Protein AF-A0A3S4LSM9-F1 (afdb_monomer)

pLDDT: mean 81.85, std 16.8, range [32.78, 98.19]

InterPro domains:
  IPR003382 Flavoprotein [PF02441] (2-52)
  IPR036551 Flavin prenyltransferase-like [G3DSA:3.40.50.1950] (1-65)
  IPR036551 Flavin prenyltransferase-like [SSF52507] (1-53)

Structure (mmCIF, N/CA/C/O backbone):
data_AF-A0A3S4LSM9-F1
#
_entry.id   AF-A0A3S4LSM9-F1
#
loop_
_atom_site.group_PDB
_atom_site.id
_atom_site.type_symbol
_atom_site.label_atom_id
_atom_site.label_alt_id
_atom_site.label_comp_id
_atom_site.label_asym_id
_atom_site.label_entity_id
_atom_site.label_seq_id
_atom_site.pdbx_PDB_ins_code
_atom_site.Cartn_x
_atom_site.Cartn_y
_atom_site.Cartn_z
_atom_site.occupancy
_atom_site.B_iso_or_equiv
_atom_site.auth_seq_id
_atom_site.auth_comp_id
_atom_site.auth_asym_id
_atom_site.auth_atom_id
_atom_site.pdbx_PDB_model_num
ATOM 1 N N . MET A 1 1 ? -13.090 -4.213 -1.946 1.00 86.06 1 MET A N 1
ATOM 2 C CA . MET A 1 1 ? -11.611 -4.144 -1.955 1.00 86.06 1 MET A CA 1
ATOM 3 C C . MET A 1 1 ? -11.205 -2.681 -1.990 1.00 86.06 1 MET A C 1
ATOM 5 O O . MET A 1 1 ? -11.894 -1.918 -2.652 1.00 86.06 1 MET A O 1
ATOM 9 N N . LEU A 1 2 ? -10.126 -2.304 -1.303 1.00 93.25 2 LEU A N 1
ATOM 10 C CA . LEU A 1 2 ? -9.553 -0.955 -1.326 1.00 93.25 2 LEU A CA 1
ATOM 11 C C . LEU A 1 2 ? -8.048 -1.010 -1.608 1.00 93.25 2 LEU A C 1
ATOM 13 O O . LEU A 1 2 ? -7.365 -1.907 -1.118 1.00 93.25 2 LEU A O 1
ATOM 17 N N . VAL A 1 3 ? -7.547 -0.027 -2.360 1.00 93.56 3 VAL A N 1
ATOM 18 C CA . VAL A 1 3 ? -6.130 0.130 -2.736 1.00 93.56 3 VAL A CA 1
ATOM 19 C C . VAL A 1 3 ? -5.589 1.413 -2.086 1.00 93.56 3 VAL A C 1
ATOM 21 O O . VAL A 1 3 ? -5.546 2.458 -2.734 1.00 93.56 3 VAL A O 1
ATOM 24 N N . PRO A 1 4 ? -5.269 1.401 -0.777 1.00 94.25 4 PRO A N 1
ATOM 25 C CA . PRO A 1 4 ? -4.835 2.602 -0.066 1.00 94.25 4 PRO A CA 1
ATOM 26 C C . PRO A 1 4 ? -3.418 3.008 -0.489 1.00 94.25 4 PRO A C 1
ATOM 28 O O . PRO A 1 4 ? -2.512 2.177 -0.491 1.00 94.25 4 PRO A O 1
ATOM 31 N N . ARG A 1 5 ? -3.216 4.290 -0.810 1.00 95.12 5 ARG A N 1
ATOM 32 C CA . ARG A 1 5 ? -1.917 4.863 -1.193 1.00 95.12 5 ARG A CA 1
ATOM 33 C C . ARG A 1 5 ? -1.596 6.040 -0.277 1.00 95.12 5 ARG A C 1
ATOM 35 O O . ARG A 1 5 ? -2.021 7.155 -0.546 1.00 95.12 5 ARG A O 1
ATOM 42 N N . GLU A 1 6 ? -0.826 5.784 0.775 1.00 95.25 6 GLU A N 1
ATOM 43 C CA . GLU A 1 6 ? -0.326 6.807 1.701 1.00 95.25 6 GLU A CA 1
ATOM 44 C C . GLU A 1 6 ? 1.004 6.357 2.326 1.00 95.25 6 GLU A C 1
ATOM 46 O O . GLU A 1 6 ? 1.234 5.156 2.482 1.00 95.25 6 GLU A O 1
ATOM 51 N N . MET A 1 7 ? 1.885 7.300 2.664 1.00 91.69 7 MET A N 1
ATOM 52 C CA . MET A 1 7 ? 3.154 7.048 3.344 1.00 91.69 7 MET A CA 1
ATOM 53 C C . MET A 1 7 ? 3.660 8.326 4.046 1.00 91.69 7 MET A C 1
ATOM 55 O O . MET A 1 7 ? 3.897 9.321 3.361 1.00 91.69 7 MET A O 1
ATOM 59 N N . PRO A 1 8 ? 3.935 8.301 5.368 1.00 93.38 8 PRO A N 1
ATOM 60 C CA . PRO A 1 8 ? 3.795 7.185 6.308 1.00 93.38 8 PRO A CA 1
ATOM 61 C C . PRO A 1 8 ? 2.340 6.931 6.734 1.00 93.38 8 PRO A C 1
ATOM 63 O O . PRO A 1 8 ? 1.474 7.800 6.660 1.00 93.38 8 PRO A O 1
ATOM 66 N N . LEU A 1 9 ? 2.062 5.722 7.224 1.00 96.38 9 LEU A N 1
ATOM 67 C CA . LEU A 1 9 ? 0.741 5.381 7.749 1.00 96.38 9 LEU A CA 1
ATOM 68 C C . LEU A 1 9 ? 0.607 5.854 9.200 1.00 96.38 9 LEU A C 1
ATOM 70 O O . LEU A 1 9 ? 1.363 5.424 10.069 1.00 96.38 9 LEU A O 1
ATOM 74 N N . SER A 1 10 ? -0.372 6.722 9.461 1.00 97.19 10 SER A N 1
ATOM 75 C CA . SER A 1 10 ? -0.766 7.098 10.817 1.00 97.19 10 SER A CA 1
ATOM 76 C C . SER A 1 10 ? -1.544 5.963 11.493 1.00 97.19 10 SER A C 1
ATOM 78 O O . SER A 1 10 ? -2.110 5.094 10.822 1.00 97.19 10 SER A O 1
ATOM 80 N N . THR A 1 11 ? -1.642 6.000 12.824 1.00 97.94 11 THR A N 1
ATOM 81 C CA . THR A 1 11 ? -2.482 5.064 13.591 1.00 97.94 11 THR A CA 1
ATOM 82 C C . THR A 1 11 ? -3.932 5.071 13.102 1.00 97.94 11 THR A C 1
ATOM 84 O O . THR A 1 11 ? -4.524 4.008 12.948 1.00 97.94 11 THR A O 1
ATOM 87 N N . ILE A 1 12 ? -4.465 6.244 12.736 1.00 97.44 12 ILE A N 1
ATOM 88 C CA . ILE A 1 12 ? -5.826 6.393 12.196 1.00 97.44 12 ILE A CA 1
ATOM 89 C C . ILE A 1 12 ? -5.985 5.601 10.891 1.00 97.44 12 ILE A C 1
ATOM 91 O O . ILE A 1 12 ? -6.992 4.922 10.691 1.00 97.44 12 ILE A O 1
ATOM 95 N N . HIS A 1 13 ? -4.987 5.644 9.999 1.00 97.00 13 HIS A N 1
ATOM 96 C CA . HIS A 1 13 ? -5.024 4.854 8.765 1.00 97.00 13 HIS A CA 1
ATOM 97 C C . HIS A 1 13 ? -5.077 3.357 9.088 1.00 97.00 13 HIS A C 1
ATOM 99 O O . HIS A 1 13 ? -5.901 2.637 8.531 1.00 97.00 13 HIS A O 1
ATOM 105 N N . LEU A 1 14 ? -4.234 2.889 10.010 1.00 97.12 14 LEU A N 1
ATOM 106 C CA . LEU A 1 14 ? -4.156 1.476 10.384 1.00 97.12 14 LEU A CA 1
ATOM 107 C C . LEU A 1 14 ? -5.442 0.973 11.053 1.00 97.12 14 LEU A C 1
ATOM 109 O O . LEU A 1 14 ? -5.918 -0.104 10.699 1.00 97.12 14 LEU A O 1
ATOM 113 N N . GLU A 1 15 ? -6.033 1.748 11.964 1.00 98.06 15 GLU A N 1
ATOM 114 C CA . GLU A 1 15 ? -7.294 1.403 12.636 1.00 98.06 15 GLU A CA 1
ATOM 115 C C . GLU A 1 15 ? -8.451 1.279 11.640 1.00 98.06 15 GLU A C 1
ATOM 117 O O . GLU A 1 15 ? -9.171 0.276 11.648 1.00 98.06 15 GLU A O 1
ATOM 122 N N . ASN A 1 16 ? -8.574 2.237 10.718 1.00 97.31 16 ASN A N 1
ATOM 123 C CA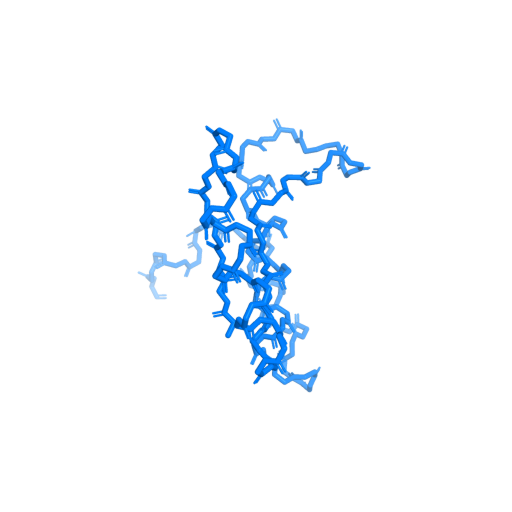 . ASN A 1 16 ? -9.597 2.204 9.675 1.00 97.31 16 ASN A CA 1
ATOM 124 C C . ASN A 1 16 ? -9.402 1.012 8.728 1.00 97.31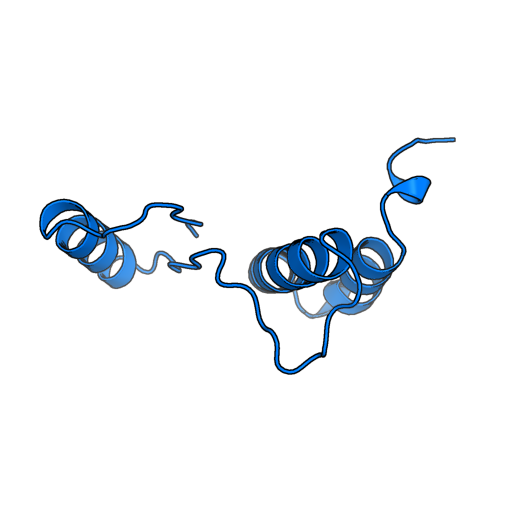 16 ASN A C 1
ATOM 126 O O . ASN A 1 16 ? -10.355 0.296 8.415 1.00 97.31 16 ASN A O 1
ATOM 130 N N . MET A 1 17 ? -8.164 0.754 8.297 1.00 97.44 17 MET A N 1
ATOM 131 C CA . MET A 1 17 ? -7.857 -0.392 7.437 1.00 97.44 17 MET A CA 1
ATOM 132 C C . MET A 1 17 ? -8.108 -1.728 8.147 1.00 97.44 17 MET A C 1
ATOM 134 O O . MET A 1 17 ? -8.610 -2.664 7.525 1.00 97.44 17 MET A O 1
ATOM 138 N N . LEU A 1 18 ? -7.812 -1.824 9.447 1.00 97.62 18 LEU A N 1
ATOM 139 C CA . LEU A 1 18 ? -8.090 -3.011 10.253 1.00 97.62 18 LEU A CA 1
ATOM 140 C C . LEU A 1 18 ? -9.596 -3.244 10.413 1.00 97.62 18 LEU A C 1
ATOM 142 O O . LEU A 1 18 ? -10.053 -4.378 10.261 1.00 97.62 18 LEU A O 1
ATOM 146 N N . ALA A 1 19 ? -10.367 -2.192 10.697 1.00 98.19 19 ALA A N 1
ATOM 147 C CA . ALA A 1 19 ? -11.820 -2.277 10.817 1.00 98.19 19 ALA A CA 1
ATOM 148 C C . ALA A 1 19 ? -12.456 -2.793 9.517 1.00 98.19 19 ALA A C 1
ATOM 150 O O . ALA A 1 19 ? -13.239 -3.741 9.548 1.00 98.19 19 ALA A O 1
ATOM 151 N N . LEU A 1 20 ? -12.049 -2.241 8.372 1.00 97.31 20 LEU A N 1
ATOM 152 C CA . LEU A 1 20 ? -12.529 -2.664 7.054 1.00 97.31 20 LEU A CA 1
ATOM 153 C C . LEU A 1 20 ? -12.095 -4.097 6.716 1.00 97.31 20 LEU A C 1
ATOM 155 O O . LEU A 1 20 ? -12.907 -4.893 6.244 1.00 97.31 20 LEU A O 1
ATOM 159 N N . SER A 1 21 ? -10.846 -4.458 7.018 1.00 97.00 21 SER A N 1
ATOM 160 C CA . SER A 1 21 ? -10.337 -5.822 6.835 1.00 97.00 21 SER A CA 1
ATOM 161 C C . SER A 1 21 ? -11.159 -6.852 7.620 1.00 97.00 21 SER A C 1
ATOM 163 O O . SER A 1 21 ? -11.563 -7.877 7.071 1.00 97.00 21 SER A O 1
ATOM 165 N N . ARG A 1 22 ? -11.522 -6.545 8.875 1.00 97.69 22 ARG A N 1
ATOM 166 C CA . ARG A 1 22 ? -12.394 -7.395 9.711 1.00 97.69 22 ARG A CA 1
ATOM 167 C C . ARG A 1 22 ? -13.811 -7.553 9.153 1.00 97.69 22 ARG A C 1
ATOM 169 O O . ARG A 1 22 ? -14.444 -8.568 9.417 1.00 97.69 22 ARG A O 1
ATOM 176 N N . MET A 1 23 ? -14.293 -6.588 8.371 1.00 97.62 23 MET A N 1
ATOM 177 C CA . MET A 1 23 ? -15.583 -6.657 7.670 1.00 97.62 23 MET A CA 1
ATOM 178 C C . MET A 1 23 ? -15.502 -7.418 6.333 1.00 97.62 23 MET A C 1
ATOM 180 O O . MET A 1 23 ? -16.483 -7.473 5.597 1.00 97.62 23 MET A O 1
ATOM 184 N N . GLY A 1 24 ? -14.345 -8.002 5.998 1.00 94.06 24 GLY A N 1
ATOM 185 C CA . GLY A 1 24 ? -14.134 -8.751 4.758 1.00 94.06 24 GLY A CA 1
ATOM 186 C C . GLY A 1 24 ? -13.669 -7.895 3.576 1.00 94.06 24 GLY A C 1
ATOM 187 O O . GLY A 1 24 ? -13.623 -8.378 2.443 1.00 94.06 24 GLY A O 1
ATOM 188 N N . VAL A 1 25 ? -13.300 -6.629 3.797 1.00 94.69 25 VAL A N 1
ATOM 189 C CA . VAL A 1 25 ? -12.736 -5.786 2.737 1.00 94.69 25 VAL A CA 1
ATOM 190 C C . VAL A 1 25 ? -11.273 -6.160 2.510 1.00 94.69 25 VAL A C 1
ATOM 192 O O . VAL A 1 25 ? -10.422 -5.956 3.367 1.00 94.69 25 VAL A O 1
ATOM 195 N N . ALA A 1 26 ? -10.947 -6.653 1.315 1.00 92.31 26 ALA A N 1
ATOM 196 C CA . ALA A 1 26 ? -9.554 -6.855 0.924 1.00 92.31 26 ALA A CA 1
ATOM 197 C C . ALA A 1 26 ? -8.804 -5.510 0.847 1.00 92.31 26 ALA A C 1
ATOM 199 O O . ALA A 1 26 ? -9.191 -4.636 0.064 1.00 92.31 26 ALA A O 1
ATOM 200 N N . MET A 1 27 ? -7.736 -5.369 1.634 1.00 93.62 27 MET A N 1
ATOM 201 C CA . MET A 1 27 ? -6.824 -4.223 1.625 1.00 93.62 27 MET A CA 1
ATOM 202 C C . MET A 1 27 ? -5.615 -4.555 0.746 1.00 93.62 27 MET A C 1
ATOM 204 O O . MET A 1 27 ? -4.825 -5.433 1.085 1.00 93.62 27 MET A O 1
ATOM 208 N N . VAL A 1 28 ? -5.484 -3.884 -0.397 1.00 93.06 28 VAL A N 1
ATOM 209 C CA . VAL A 1 28 ? -4.475 -4.188 -1.423 1.00 93.06 28 VAL A CA 1
ATOM 210 C C . VAL A 1 28 ? -3.661 -2.925 -1.711 1.00 93.06 28 VAL A C 1
ATOM 212 O O . VAL A 1 28 ? -3.890 -2.285 -2.732 1.00 93.06 28 VAL A O 1
ATOM 215 N N . PRO A 1 29 ? -2.754 -2.498 -0.813 1.00 92.00 29 PRO A N 1
ATOM 216 C CA . PRO A 1 29 ? -1.918 -1.329 -1.070 1.00 92.00 29 PRO A CA 1
ATOM 217 C C . PRO A 1 29 ? -1.069 -1.547 -2.338 1.00 92.00 29 PRO A C 1
ATOM 219 O O . PRO A 1 29 ? -0.586 -2.665 -2.560 1.00 92.00 29 PRO A O 1
ATOM 222 N N . PRO A 1 30 ? -0.863 -0.510 -3.171 1.00 90.00 30 PRO A N 1
ATOM 223 C CA . PRO A 1 30 ? -0.072 -0.605 -4.389 1.00 90.00 30 PRO A CA 1
ATOM 224 C C . PRO A 1 30 ? 1.415 -0.635 -4.022 1.00 90.00 30 PRO A C 1
ATOM 226 O O . PRO A 1 30 ? 2.103 0.381 -4.053 1.00 90.00 30 PRO A O 1
ATOM 229 N N . MET A 1 31 ? 1.892 -1.811 -3.613 1.00 89.31 31 MET A N 1
ATOM 230 C CA . MET A 1 31 ? 3.290 -2.061 -3.270 1.00 89.31 31 MET A CA 1
ATOM 231 C C . MET A 1 31 ? 4.006 -2.657 -4.489 1.00 89.31 31 MET A C 1
ATOM 233 O O . MET A 1 31 ? 3.693 -3.794 -4.865 1.00 89.31 31 MET A O 1
ATOM 237 N N . PRO A 1 32 ? 4.943 -1.921 -5.117 1.00 87.94 32 PRO A N 1
ATOM 238 C CA . PRO A 1 32 ? 5.756 -2.432 -6.213 1.00 87.94 32 PRO A CA 1
ATOM 239 C C . PRO A 1 32 ? 6.459 -3.732 -5.827 1.00 87.94 32 PRO A C 1
ATOM 241 O O . PRO A 1 32 ? 7.073 -3.825 -4.762 1.00 87.94 32 PRO A O 1
ATOM 244 N N . ALA A 1 33 ? 6.396 -4.731 -6.703 1.00 86.56 33 ALA A N 1
ATOM 245 C CA . ALA A 1 33 ? 7.310 -5.857 -6.620 1.00 86.56 33 ALA A CA 1
ATOM 246 C C . ALA A 1 33 ? 8.542 -5.546 -7.461 1.00 86.56 33 ALA A C 1
ATOM 248 O O . ALA A 1 33 ? 8.406 -5.110 -8.597 1.00 86.56 33 ALA A O 1
ATOM 249 N N . PHE A 1 34 ? 9.720 -5.801 -6.900 1.00 89.81 34 PHE A N 1
ATOM 250 C CA . PHE A 1 34 ? 10.994 -5.657 -7.606 1.00 89.81 34 PHE A CA 1
ATOM 251 C C . PHE A 1 34 ? 11.671 -7.004 -7.892 1.00 89.81 34 PHE A C 1
ATOM 253 O O . PHE A 1 34 ? 12.704 -7.043 -8.551 1.00 89.81 34 PHE A O 1
ATOM 260 N N . TYR A 1 35 ? 11.093 -8.125 -7.438 1.00 89.88 35 TYR A N 1
ATOM 261 C CA . TYR A 1 35 ? 11.634 -9.468 -7.704 1.00 89.88 35 TYR A CA 1
ATOM 262 C C . TYR A 1 35 ? 11.536 -9.888 -9.177 1.00 89.88 35 TYR A C 1
ATOM 264 O O . TYR A 1 35 ? 12.175 -10.849 -9.585 1.00 89.88 35 TYR A O 1
ATOM 272 N N . ASN A 1 36 ? 10.703 -9.208 -9.963 1.00 86.50 36 ASN A N 1
ATOM 273 C CA . ASN A 1 36 ? 10.548 -9.403 -11.401 1.00 86.50 36 ASN A CA 1
ATOM 274 C C . ASN A 1 36 ? 11.481 -8.501 -12.221 1.00 86.50 36 ASN A C 1
ATOM 276 O O . ASN A 1 36 ? 11.344 -8.492 -13.436 1.00 86.50 36 ASN A O 1
ATOM 280 N N . HIS A 1 37 ? 12.394 -7.764 -11.573 1.00 89.19 37 HIS A N 1
ATOM 281 C CA . HIS A 1 37 ? 13.341 -6.850 -12.220 1.00 89.19 37 HIS A CA 1
ATOM 282 C C . HIS A 1 37 ? 12.675 -5.961 -13.290 1.00 89.19 37 HIS A C 1
ATOM 284 O O . HIS A 1 37 ? 13.041 -6.050 -14.459 1.00 89.19 37 HIS A O 1
ATOM 290 N N . PRO A 1 38 ? 11.678 -5.137 -12.911 1.00 90.19 38 PRO A N 1
ATOM 291 C CA . PRO A 1 38 ? 10.994 -4.272 -13.866 1.00 90.19 38 PRO A CA 1
ATOM 292 C C . PRO A 1 38 ? 11.997 -3.286 -14.475 1.00 90.19 38 PRO A C 1
ATOM 294 O O . PRO A 1 38 ? 12.763 -2.656 -13.742 1.00 90.19 38 PRO A O 1
ATOM 297 N N . GLU A 1 39 ? 11.992 -3.150 -15.799 1.00 93.12 39 GLU A N 1
ATOM 298 C CA . GLU A 1 39 ? 12.889 -2.232 -16.513 1.00 93.12 39 GLU A CA 1
ATOM 299 C C . GLU A 1 39 ? 12.267 -0.839 -16.635 1.00 93.12 39 GLU A C 1
ATOM 301 O O . GLU A 1 39 ? 12.971 0.171 -16.705 1.00 93.12 39 GLU A O 1
ATOM 306 N N . THR A 1 40 ? 10.935 -0.774 -16.610 1.00 93.00 40 THR A N 1
ATOM 307 C CA . THR A 1 40 ? 10.174 0.458 -16.783 1.00 93.00 40 THR A CA 1
ATOM 308 C C . THR A 1 40 ? 9.211 0.714 -15.624 1.00 93.00 40 THR A C 1
ATOM 310 O O . THR A 1 40 ? 8.817 -0.178 -14.870 1.00 93.00 40 THR A O 1
ATOM 313 N N . VAL A 1 41 ? 8.790 1.975 -15.483 1.00 89.31 41 VAL A N 1
ATOM 314 C CA . VAL A 1 41 ? 7.709 2.349 -14.553 1.00 89.31 41 VAL A CA 1
ATOM 315 C C . VAL A 1 41 ? 6.402 1.649 -14.932 1.00 89.31 41 VAL A C 1
ATOM 317 O O . VAL A 1 41 ? 5.614 1.295 -14.057 1.00 89.31 41 VAL A O 1
ATOM 320 N N . ASP A 1 42 ? 6.190 1.419 -16.225 1.00 90.06 42 ASP A N 1
ATOM 321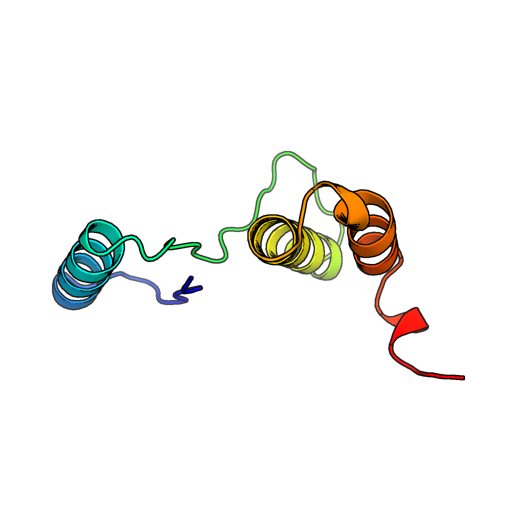 C CA . ASP A 1 42 ? 4.998 0.764 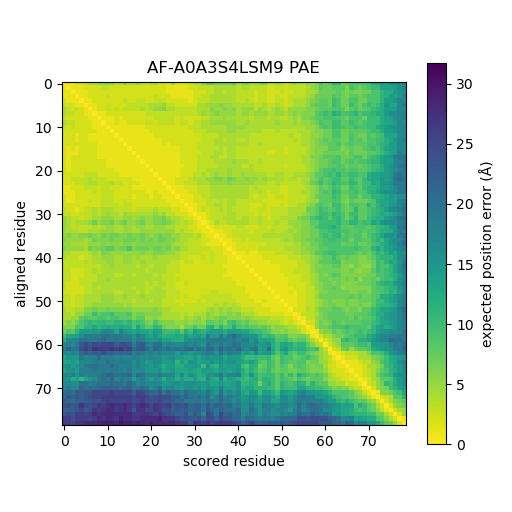-16.742 1.00 90.06 42 ASP A CA 1
ATOM 322 C C . ASP A 1 42 ? 4.911 -0.697 -16.277 1.00 90.06 42 ASP A C 1
ATOM 324 O O . ASP A 1 42 ? 3.850 -1.130 -15.836 1.00 90.06 42 ASP A O 1
ATOM 328 N N . ASP A 1 43 ? 6.035 -1.419 -16.215 1.00 87.25 43 ASP A N 1
ATOM 329 C CA . ASP A 1 43 ? 6.091 -2.785 -15.667 1.00 87.25 43 ASP A CA 1
ATOM 330 C C . ASP A 1 43 ? 5.664 -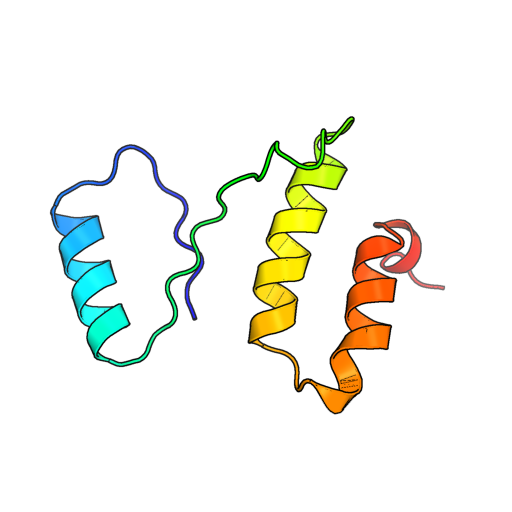2.836 -14.192 1.00 87.25 43 ASP A C 1
ATOM 332 O O . ASP A 1 43 ? 4.958 -3.752 -13.749 1.00 87.25 43 ASP A O 1
ATOM 336 N N . ILE A 1 44 ? 6.067 -1.825 -13.414 1.00 89.81 44 ILE A N 1
ATOM 337 C CA . ILE A 1 44 ? 5.691 -1.695 -12.001 1.00 89.81 44 ILE A CA 1
ATOM 338 C C . ILE A 1 44 ? 4.178 -1.488 -11.879 1.00 89.81 44 ILE A C 1
ATOM 340 O O . ILE A 1 44 ? 3.520 -2.141 -11.061 1.00 89.81 44 ILE A O 1
ATOM 344 N N . VAL A 1 45 ? 3.623 -0.586 -12.692 1.00 90.25 45 VAL A N 1
ATOM 345 C CA . VAL A 1 45 ? 2.188 -0.281 -12.713 1.00 90.25 45 VAL A CA 1
ATOM 346 C C . VAL A 1 45 ? 1.391 -1.514 -13.138 1.00 90.25 45 VAL A C 1
ATOM 348 O O . VAL A 1 45 ? 0.456 -1.906 -12.434 1.00 90.25 45 VAL A O 1
ATOM 351 N N . HIS A 1 46 ? 1.799 -2.183 -14.216 1.00 88.31 46 HIS A N 1
ATOM 352 C CA . HIS A 1 46 ? 1.156 -3.391 -14.728 1.00 88.31 46 HIS A CA 1
ATOM 353 C C . HIS A 1 46 ? 1.121 -4.516 -13.701 1.00 88.31 46 HIS A C 1
ATOM 355 O O . HIS A 1 46 ? 0.090 -5.171 -13.537 1.00 88.31 46 HIS A O 1
ATOM 361 N N . HIS A 1 47 ? 2.200 -4.708 -12.943 1.00 86.94 47 HIS A N 1
ATOM 362 C CA . HIS A 1 47 ? 2.233 -5.717 -11.887 1.00 86.94 47 HIS A CA 1
ATOM 363 C C . HIS A 1 47 ? 1.201 -5.451 -10.782 1.00 86.94 47 HIS A C 1
ATOM 365 O O . HIS A 1 47 ? 0.501 -6.365 -10.330 1.00 86.94 47 HIS A O 1
ATOM 371 N N . VAL A 1 48 ? 1.075 -4.193 -10.349 1.00 89.00 48 VAL A N 1
ATOM 372 C CA . VAL A 1 48 ? 0.080 -3.793 -9.343 1.00 89.00 48 VAL A CA 1
ATOM 373 C C . VAL A 1 48 ? -1.338 -3.960 -9.897 1.00 89.00 48 VAL A C 1
ATOM 375 O O . VAL A 1 48 ? -2.188 -4.558 -9.230 1.00 89.00 48 VAL A O 1
ATOM 378 N N . VAL A 1 49 ? -1.584 -3.508 -11.130 1.00 88.81 49 VAL A N 1
ATOM 379 C CA . VAL A 1 49 ? -2.886 -3.627 -11.804 1.00 88.81 49 VAL A CA 1
ATOM 380 C C . VAL A 1 49 ? -3.280 -5.089 -11.982 1.00 88.81 49 VAL A C 1
ATOM 382 O O . VAL A 1 49 ? -4.410 -5.445 -11.666 1.00 88.81 49 VAL A O 1
ATOM 385 N N . ALA A 1 50 ? -2.366 -5.966 -12.397 1.00 86.25 50 ALA A N 1
ATOM 386 C CA . ALA A 1 50 ? -2.641 -7.391 -12.563 1.00 86.25 50 ALA A CA 1
ATOM 387 C C . ALA A 1 50 ? -3.081 -8.058 -11.249 1.00 86.25 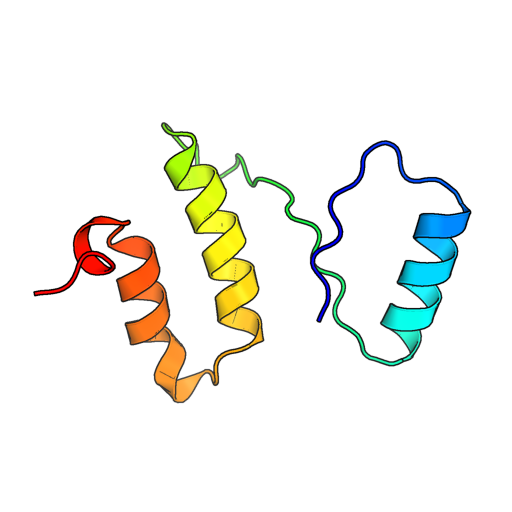50 ALA A C 1
ATOM 389 O O . ALA A 1 50 ? -4.004 -8.877 -11.242 1.00 86.25 50 ALA A O 1
ATOM 390 N N . ARG A 1 51 ? -2.478 -7.682 -10.112 1.00 84.25 51 ARG A N 1
ATOM 391 C CA . ARG A 1 51 ? -2.862 -8.201 -8.788 1.00 84.25 51 ARG A CA 1
ATOM 392 C C . ARG A 1 51 ? -4.244 -7.703 -8.347 1.00 84.25 51 ARG A C 1
ATOM 394 O O . ARG A 1 51 ? -5.017 -8.486 -7.797 1.00 84.25 51 ARG A O 1
ATOM 401 N N . VAL A 1 52 ? -4.562 -6.438 -8.615 1.00 87.69 52 VAL A N 1
ATOM 402 C CA . VAL A 1 52 ? -5.878 -5.832 -8.338 1.00 87.69 52 VAL A CA 1
ATOM 403 C C . VAL A 1 52 ? -6.957 -6.415 -9.261 1.00 87.69 52 VAL A C 1
ATOM 405 O O . VAL A 1 52 ? -8.039 -6.768 -8.808 1.00 87.69 52 VAL A O 1
ATOM 408 N N . ALA A 1 53 ? -6.664 -6.580 -10.548 1.00 84.81 53 ALA A N 1
ATOM 409 C CA . ALA A 1 53 ? -7.579 -7.157 -11.529 1.00 84.81 53 ALA A CA 1
ATOM 410 C C . ALA A 1 53 ? -7.840 -8.651 -11.265 1.00 84.81 53 ALA A C 1
ATOM 412 O O . ALA A 1 53 ? -8.965 -9.135 -11.397 1.00 84.81 53 ALA A O 1
ATOM 413 N N . GLY A 1 54 ? -6.813 -9.391 -10.842 1.00 82.06 54 GLY A N 1
ATOM 414 C CA . GLY A 1 54 ? -6.928 -10.811 -10.517 1.00 82.06 54 GLY A CA 1
ATOM 415 C C . GLY A 1 54 ? -7.849 -11.106 -9.330 1.00 82.06 54 GLY A C 1
ATOM 416 O O . GLY A 1 54 ? -8.416 -12.195 -9.271 1.00 82.06 54 GLY A O 1
ATOM 417 N N . SER A 1 55 ? -8.028 -10.161 -8.402 1.00 77.62 55 SER A N 1
ATOM 418 C CA . SER A 1 55 ? -8.914 -10.339 -7.244 1.00 77.62 55 SER A CA 1
ATOM 419 C C . SER A 1 55 ? -10.385 -10.032 -7.547 1.00 77.62 55 SER A C 1
ATOM 421 O O .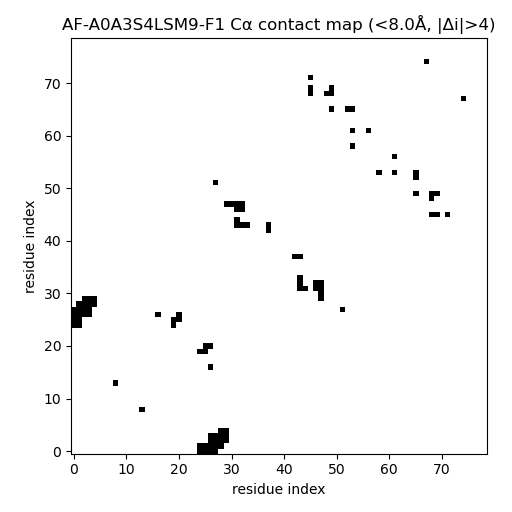 SER A 1 55 ? -11.259 -10.590 -6.887 1.00 77.62 55 SER A O 1
ATOM 423 N N . ILE A 1 56 ? -10.672 -9.171 -8.532 1.00 80.12 56 ILE A N 1
ATOM 424 C CA . ILE A 1 56 ? -12.045 -8.804 -8.921 1.00 80.12 56 ILE A CA 1
ATOM 425 C C . ILE A 1 56 ? -12.649 -9.766 -9.943 1.00 80.12 56 ILE A C 1
ATOM 427 O O . ILE A 1 56 ? -13.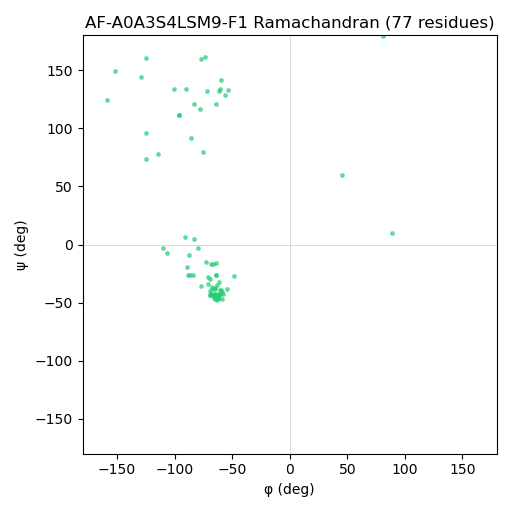869 -9.889 -10.032 1.00 80.12 56 ILE A O 1
ATOM 431 N N . TRP A 1 57 ? -11.814 -10.427 -10.741 1.00 76.44 57 TRP A N 1
ATOM 432 C CA . TRP A 1 57 ? -12.283 -11.139 -11.918 1.00 76.44 57 TRP A CA 1
ATOM 433 C C . TRP A 1 57 ? -12.399 -12.654 -11.678 1.00 76.44 57 TRP A C 1
ATOM 435 O O . TRP A 1 57 ? -11.463 -13.272 -11.159 1.00 76.44 57 TRP A O 1
ATOM 445 N N . PRO A 1 58 ? -13.517 -13.292 -12.080 1.00 71.81 58 PRO A N 1
ATOM 446 C CA . PRO A 1 58 ? -13.730 -14.719 -11.865 1.00 71.81 58 PRO A CA 1
ATOM 447 C C . PRO A 1 58 ? -12.654 -15.548 -12.571 1.00 71.81 58 PRO A C 1
ATOM 449 O O . PRO A 1 58 ? -12.388 -15.347 -13.756 1.00 71.81 58 PRO A O 1
ATOM 452 N N . ARG A 1 59 ? -12.088 -16.534 -11.856 1.00 65.88 59 ARG A N 1
ATOM 453 C CA . ARG A 1 59 ? -10.971 -17.399 -12.309 1.00 65.88 59 ARG A CA 1
ATOM 454 C C . ARG A 1 59 ? -11.170 -18.001 -13.705 1.00 65.88 59 ARG A C 1
ATOM 456 O O . ARG A 1 59 ? -10.189 -18.281 -14.388 1.00 65.88 59 ARG A O 1
ATOM 463 N N . THR A 1 60 ? -12.425 -18.186 -14.123 1.00 60.34 60 THR A N 1
ATOM 464 C CA . THR A 1 60 ? -12.797 -18.742 -15.433 1.00 60.34 60 THR A CA 1
ATOM 465 C C . THR A 1 60 ? -12.478 -17.810 -16.601 1.00 60.34 60 THR A C 1
ATOM 467 O O . THR A 1 60 ? -12.162 -18.274 -17.690 1.00 60.34 60 THR A O 1
ATOM 470 N N . SER A 1 61 ? -12.504 -16.501 -16.373 1.00 60.78 61 SER A N 1
ATOM 471 C CA . SER A 1 61 ? -12.319 -15.503 -17.419 1.00 60.78 61 SER A CA 1
ATOM 472 C C . SER A 1 61 ? -10.930 -14.831 -17.321 1.00 60.78 61 SER A C 1
ATOM 474 O O . SER A 1 61 ? -10.575 -14.010 -18.168 1.00 60.78 61 SER A O 1
ATOM 476 N N . SER A 1 62 ? -10.143 -15.089 -16.262 1.00 61.16 62 SER A N 1
ATOM 477 C CA . SER A 1 62 ? -8.966 -14.273 -15.880 1.00 61.16 62 SER A CA 1
ATOM 478 C C . SER A 1 62 ? -7.774 -14.391 -16.811 1.00 61.16 62 SER A C 1
ATOM 480 O O . SER A 1 62 ? -7.008 -13.443 -16.918 1.00 61.16 62 SER A O 1
ATOM 482 N N . ARG A 1 63 ? -7.602 -15.522 -17.505 1.00 62.22 63 ARG A N 1
ATOM 483 C CA . ARG A 1 63 ? -6.441 -15.714 -18.391 1.00 62.22 63 ARG A CA 1
ATOM 484 C C . ARG A 1 63 ? -6.417 -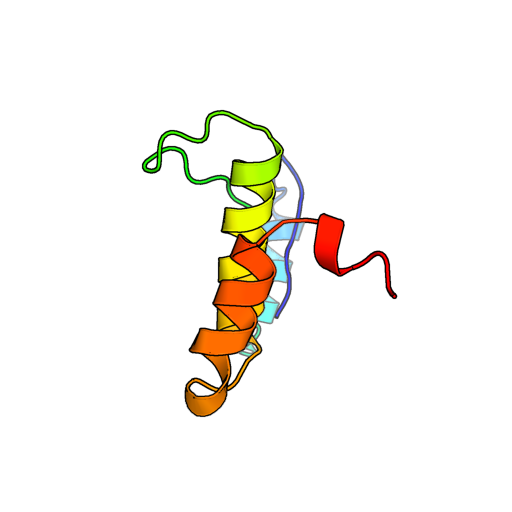14.708 -19.538 1.00 62.22 63 ARG A C 1
ATOM 486 O O . ARG A 1 63 ? -5.369 -14.149 -19.830 1.00 62.22 63 ARG A O 1
ATOM 493 N N . GLN A 1 64 ? -7.572 -14.453 -20.146 1.00 61.84 64 GLN A N 1
ATOM 494 C CA . GLN A 1 64 ? -7.673 -13.543 -21.284 1.00 61.84 64 GLN A CA 1
ATOM 495 C C . GLN A 1 64 ? -7.627 -12.074 -20.833 1.00 61.84 64 GLN A C 1
ATOM 497 O O . GLN A 1 64 ? -7.010 -11.252 -21.496 1.00 61.84 64 GLN A O 1
ATOM 502 N N . ALA A 1 65 ? -8.206 -11.748 -19.673 1.00 62.78 65 ALA A N 1
ATOM 503 C CA . ALA A 1 65 ? -8.149 -10.401 -19.099 1.00 62.78 65 ALA A CA 1
ATOM 504 C C . ALA A 1 65 ? -6.734 -10.014 -18.626 1.00 62.78 65 ALA A C 1
ATOM 506 O O . ALA A 1 65 ? -6.275 -8.911 -18.904 1.00 62.78 65 ALA A O 1
ATOM 507 N N . LEU A 1 66 ? -6.010 -10.929 -17.971 1.00 64.94 66 LEU A N 1
ATOM 508 C CA . LEU A 1 66 ? -4.624 -10.697 -17.550 1.00 64.94 66 LEU A CA 1
ATOM 509 C C . LEU A 1 66 ? -3.671 -10.592 -18.746 1.00 64.94 66 LEU A C 1
ATOM 511 O O . LEU A 1 66 ? -2.775 -9.757 -18.721 1.00 64.94 66 LEU A O 1
ATOM 515 N N . ALA A 1 67 ? -3.896 -11.375 -19.807 1.00 64.25 67 ALA A N 1
ATOM 516 C CA . ALA A 1 67 ? -3.136 -11.246 -21.051 1.00 64.25 67 ALA A CA 1
ATOM 517 C C . ALA A 1 67 ? -3.344 -9.877 -21.723 1.00 64.25 67 ALA A C 1
ATOM 519 O O . ALA A 1 67 ? -2.403 -9.326 -22.278 1.00 64.25 67 ALA A O 1
ATOM 520 N N . ARG A 1 68 ? -4.552 -9.302 -21.630 1.00 62.25 68 ARG A N 1
ATOM 521 C CA . ARG A 1 68 ? -4.863 -7.959 -22.156 1.00 62.25 68 ARG A CA 1
ATOM 522 C C . ARG A 1 68 ? -4.220 -6.841 -21.345 1.00 62.25 68 ARG A C 1
ATOM 524 O O . ARG A 1 68 ? -3.816 -5.847 -21.923 1.00 62.25 68 ARG A O 1
ATOM 531 N N . ILE A 1 69 ? -4.099 -7.017 -20.030 1.00 66.38 69 ILE A N 1
ATOM 532 C CA . ILE A 1 69 ? -3.348 -6.090 -19.176 1.00 66.38 69 ILE A CA 1
ATOM 533 C C . ILE A 1 69 ? -1.851 -6.198 -19.494 1.00 66.38 69 ILE A C 1
ATOM 535 O O . ILE A 1 69 ? -1.200 -5.185 -19.667 1.00 66.38 69 ILE A O 1
ATOM 539 N N . ALA A 1 70 ? -1.310 -7.407 -19.661 1.00 61.88 70 ALA A N 1
ATOM 540 C CA . ALA A 1 70 ? 0.098 -7.604 -20.019 1.00 61.88 70 ALA A CA 1
ATOM 541 C C . ALA A 1 70 ? 0.476 -7.106 -21.432 1.00 61.88 70 ALA A C 1
ATOM 543 O O . ALA A 1 70 ? 1.658 -6.954 -21.716 1.00 61.88 70 ALA A O 1
ATOM 544 N N . ALA A 1 71 ? -0.501 -6.868 -22.314 1.00 64.75 71 ALA A N 1
ATOM 545 C CA . ALA A 1 71 ? -0.279 -6.381 -23.677 1.00 64.75 71 ALA A CA 1
ATOM 546 C C . ALA A 1 71 ? -0.031 -4.858 -23.767 1.00 64.75 71 ALA A C 1
ATOM 548 O O . ALA A 1 71 ? 0.243 -4.362 -24.857 1.00 64.75 71 ALA A O 1
ATOM 549 N N . GLY A 1 72 ? -0.097 -4.128 -22.647 1.00 58.72 72 GLY A N 1
ATOM 550 C CA . GLY A 1 72 ? 0.232 -2.705 -22.585 1.00 58.72 72 GLY A CA 1
ATOM 551 C C . GLY A 1 72 ? -0.883 -1.753 -23.062 1.00 58.72 72 GLY A C 1
ATOM 552 O O . GLY A 1 72 ? -1.980 -2.178 -23.438 1.00 58.72 72 GLY A O 1
ATOM 553 N N . PRO A 1 73 ? -0.628 -0.431 -23.018 1.00 52.03 73 PRO A N 1
ATOM 554 C CA . PRO A 1 73 ? -1.637 0.615 -23.215 1.00 52.03 73 PRO A CA 1
ATOM 555 C C . PRO A 1 73 ? -2.133 0.783 -24.662 1.00 52.03 73 PRO A C 1
ATOM 557 O O . PRO A 1 73 ? -3.189 1.386 -24.854 1.00 52.03 73 PRO A O 1
ATOM 560 N N . GLU A 1 74 ? -1.442 0.227 -25.665 1.00 50.72 74 GLU A N 1
ATOM 561 C CA . GLU A 1 74 ? -1.807 0.371 -27.090 1.00 50.72 74 GLU A CA 1
ATOM 562 C C . GLU A 1 74 ? -3.166 -0.251 -27.448 1.00 50.72 74 GLU A C 1
ATOM 564 O O . GLU A 1 74 ? -3.753 0.063 -28.478 1.00 50.72 74 GLU A O 1
ATOM 569 N N . PHE A 1 75 ? -3.709 -1.104 -26.577 1.00 46.69 75 PHE A N 1
ATOM 570 C CA . PHE A 1 75 ? -5.004 -1.746 -26.787 1.00 46.69 75 PHE A CA 1
ATOM 571 C C . PHE A 1 75 ? -6.198 -0.942 -26.230 1.00 46.69 75 PHE A C 1
ATOM 573 O O . PHE A 1 75 ? -7.339 -1.180 -26.621 1.00 46.69 75 PHE A O 1
ATOM 580 N N . PHE A 1 76 ? -5.979 0.001 -25.303 1.00 46.34 76 PHE A N 1
ATOM 581 C CA . PHE A 1 76 ? -7.060 0.828 -24.734 1.00 46.34 76 PHE A CA 1
ATOM 582 C C . PHE A 1 76 ? -7.348 2.098 -25.553 1.00 46.34 76 PHE A C 1
ATOM 584 O O . PHE A 1 76 ? -8.362 2.759 -25.320 1.00 46.34 76 PHE A O 1
ATOM 591 N N . SER A 1 77 ? -6.503 2.416 -26.536 1.00 41.66 77 SER A N 1
ATOM 592 C CA . SER A 1 77 ? -6.811 3.333 -27.635 1.00 41.66 77 SER A CA 1
ATOM 593 C C . SER A 1 77 ? -7.501 2.551 -28.751 1.00 41.66 77 SER A C 1
ATOM 595 O O . SER A 1 77 ? -6.833 1.953 -29.587 1.00 41.66 77 SER A O 1
ATOM 597 N N . GLY A 1 78 ? -8.832 2.501 -28.720 1.00 38.16 78 GLY A N 1
ATOM 598 C CA . GLY A 1 78 ? -9.617 1.803 -29.735 1.00 38.16 78 GLY A CA 1
ATOM 599 C C . GLY A 1 78 ? -9.324 2.291 -31.156 1.00 38.16 78 GLY A C 1
ATOM 600 O O . GLY A 1 78 ? -9.418 3.487 -31.436 1.00 38.16 78 GLY A O 1
ATOM 601 N N . GLU A 1 79 ? -9.034 1.334 -32.034 1.00 32.78 79 GLU A N 1
ATOM 602 C CA . GLU A 1 79 ? -10.007 0.975 -33.073 1.00 32.78 79 GLU A CA 1
ATOM 603 C C . GLU A 1 79 ? -10.869 -0.201 -32.590 1.00 32.78 79 GLU A C 1
ATOM 605 O O . GLU A 1 79 ? -10.335 -1.069 -31.856 1.00 32.78 79 GLU A O 1
#

Organism: Escherichia coli (NCBI:txid562)

Foldseek 3Di:
DDADDDPPDDPVNVVVVVVCVVVVDDYQHLDFDCPVVDPDPLSRVLVSVLVVLVVPDPPVCNVVVNVVSVVDDPPVPDD

Radius of gyration: 15.15 Å; Cα contacts (8 Å, |Δi|>4): 51; chains: 1; bounding box: 29×26×47 Å

Nearest PDB structures (foldseek):
  1sbz-assembly1_A  TM=9.856E-01  e=1.057E-06  Escherichia coli O157:H7
  7km2-assembly1_L  TM=9.849E-01  e=3.270E-04  Chlamydia trachomatis D/UW-3/CX
  7km3-assembly1_H  TM=9.829E-01  e=3.737E-04  Chlamydia trachomatis D/UW-3/CX
  7km3-assembly1_A  TM=9.859E-01  e=3.995E-04  Chlamydia trachomatis D/UW-3/CX
  7km2-assembly1_K  TM=9.849E-01  e=4.880E-04  Chlamydia trachomatis D/UW-3/CX

Secondary structure (DSSP, 8-state):
-B----SSPPHHHHHHHHHHHHTT--B-------TT--SSHHHHHHHHHHHHHHHHS-TTTHHHHHHHHHT-GGGTS--

Sequence (79 aa):
MLVPREMPLSTIHLENMLALSRMGVAMVPPMPAFYNHPETVDDIVHHVVARVAGSIWPRTSSRQALARIAAGPEFFSGE

Mean predicted aligned error: 7.84 Å

Solvent-accessible surface area (backbone atoms only — not comparable to full-atom values): 5012 Å² total; per-residue (Å²): 110,48,68,61,86,78,81,83,79,49,70,68,56,53,54,55,52,49,54,41,42,76,73,70,34,50,78,52,55,79,65,75,72,65,92,75,64,60,91,45,74,62,50,37,51,47,54,44,49,48,57,57,51,59,73,75,41,59,81,92,60,35,69,65,55,50,52,53,60,74,65,46,72,77,70,78,58,74,130